Protein AF-A0A6L7GL07-F1 (afdb_monomer)

Sequence (83 aa):
MYTVARLALVVAVAAIIMGVGALVGVEVPLLVAAVFGVLIALPLGLVLFKKLRLRVNSQIAAVDDARRARHDDLQSRLRGTSD

Secondary structure (DSSP, 8-state):
-HHHHHHHHHHHHHHHHHHHHHHTT----HHHHHHHHHHHHHHHHHHHTHHHHHHHHHHHHHHHHHHHHHHHHHHHHHTT---

Mean predicted aligned error: 9.48 Å

pLDDT: mean 82.5, std 9.01, range [46.06, 94.56]

Nearest PDB structures (foldseek):
  1knz-assembly2_C  TM=4.349E-01  e=7.613E+00  Simian rotavirus A/SA11

Organism: NCBI:txid2665643

InterPro domains:
  IPR025323 Protein of unknown function DUF4229 [PF14012] (1-67)

Structure (mmCIF, N/CA/C/O backbone):
data_AF-A0A6L7GL07-F1
#
_entry.id   AF-A0A6L7GL07-F1
#
loop_
_atom_si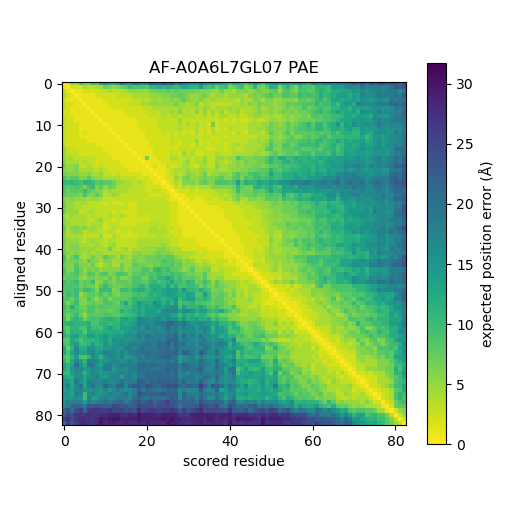te.group_PDB
_atom_site.id
_atom_site.type_symbol
_atom_site.label_atom_id
_atom_site.label_alt_id
_atom_site.label_comp_id
_atom_site.label_asym_id
_atom_site.label_entity_id
_atom_site.label_seq_id
_atom_site.pdbx_PDB_ins_code
_atom_site.Cartn_x
_atom_site.Cartn_y
_atom_site.Cartn_z
_atom_site.occupancy
_atom_site.B_iso_or_equiv
_atom_site.auth_seq_id
_atom_site.auth_comp_id
_atom_site.auth_asym_id
_atom_site.auth_atom_id
_atom_site.pdbx_PDB_model_num
ATOM 1 N N . MET A 1 1 ? -7.651 4.568 8.396 1.00 65.12 1 MET A N 1
ATOM 2 C CA . MET A 1 1 ? -6.206 4.233 8.441 1.00 65.12 1 MET A CA 1
ATOM 3 C C . MET A 1 1 ? -5.780 3.030 7.575 1.00 65.12 1 MET A C 1
ATOM 5 O O . MET A 1 1 ? -4.589 2.864 7.369 1.00 65.12 1 MET A O 1
ATOM 9 N N . TYR A 1 2 ? -6.679 2.216 6.999 1.00 71.19 2 TYR A N 1
ATOM 10 C CA . TYR A 1 2 ? -6.281 1.081 6.134 1.00 71.19 2 TYR A CA 1
ATOM 11 C C . TYR A 1 2 ? -5.984 1.482 4.673 1.00 71.19 2 TYR A C 1
ATOM 13 O O . TYR A 1 2 ? -5.073 0.949 4.046 1.00 71.19 2 TYR A O 1
ATOM 21 N N . THR A 1 3 ? -6.713 2.465 4.137 1.00 79.06 3 THR A N 1
ATOM 22 C CA . THR A 1 3 ? -6.584 2.907 2.738 1.00 79.06 3 THR A CA 1
ATOM 23 C C . THR A 1 3 ? -5.223 3.533 2.437 1.00 79.06 3 THR A C 1
ATOM 25 O O . THR A 1 3 ? -4.637 3.229 1.406 1.00 79.06 3 THR A O 1
ATOM 28 N N . VAL A 1 4 ? -4.683 4.342 3.357 1.00 86.94 4 VAL A N 1
ATOM 29 C CA . VAL A 1 4 ? -3.354 4.964 3.209 1.00 86.94 4 VAL A CA 1
ATOM 30 C C . VAL A 1 4 ? -2.253 3.902 3.179 1.00 86.94 4 VAL A C 1
ATOM 32 O O . VAL A 1 4 ? -1.404 3.932 2.295 1.00 86.94 4 VAL A O 1
ATOM 35 N N . ALA A 1 5 ? -2.308 2.913 4.078 1.00 83.88 5 ALA A N 1
ATOM 36 C CA . ALA A 1 5 ? -1.360 1.798 4.084 1.00 83.88 5 ALA A CA 1
ATOM 37 C C . ALA A 1 5 ? -1.427 0.979 2.784 1.00 83.88 5 ALA A C 1
ATOM 39 O O . ALA A 1 5 ? -0.400 0.580 2.239 1.00 83.88 5 ALA A O 1
ATOM 40 N N . ARG A 1 6 ? -2.637 0.771 2.248 1.00 82.00 6 ARG A N 1
ATOM 41 C CA . ARG A 1 6 ? -2.828 0.104 0.956 1.00 82.00 6 ARG A CA 1
ATOM 42 C C . ARG A 1 6 ? -2.256 0.929 -0.200 1.00 82.00 6 ARG A C 1
ATOM 44 O O . ARG A 1 6 ? -1.613 0.352 -1.068 1.00 82.00 6 ARG A O 1
ATOM 51 N N . LEU A 1 7 ? -2.451 2.246 -0.203 1.00 86.31 7 LEU A N 1
ATOM 52 C CA . LEU A 1 7 ? -1.903 3.128 -1.234 1.00 86.31 7 LEU A CA 1
ATOM 53 C C . LEU A 1 7 ? -0.367 3.128 -1.207 1.00 86.31 7 LEU A C 1
ATOM 55 O O . LEU A 1 7 ? 0.266 2.965 -2.245 1.00 86.31 7 LEU A O 1
ATOM 59 N N . ALA A 1 8 ? 0.227 3.212 -0.014 1.00 88.38 8 ALA A N 1
ATOM 60 C CA . ALA A 1 8 ? 1.673 3.117 0.167 1.00 88.38 8 ALA A CA 1
ATOM 61 C C . ALA A 1 8 ? 2.230 1.771 -0.329 1.00 88.38 8 ALA A C 1
ATOM 63 O O . ALA A 1 8 ? 3.267 1.741 -0.986 1.00 88.38 8 ALA A O 1
ATOM 64 N N . LEU A 1 9 ? 1.517 0.665 -0.076 1.00 85.75 9 LEU A N 1
ATOM 65 C CA . LEU A 1 9 ? 1.900 -0.656 -0.578 1.00 85.75 9 LEU A CA 1
ATOM 66 C C . LEU A 1 9 ? 1.916 -0.705 -2.113 1.00 85.75 9 LEU A C 1
ATOM 68 O O . LEU A 1 9 ? 2.859 -1.241 -2.682 1.00 85.75 9 LEU A O 1
ATOM 72 N N . VAL A 1 10 ? 0.913 -0.127 -2.784 1.00 87.19 10 VAL A N 1
ATOM 73 C CA . VAL A 1 10 ? 0.878 -0.056 -4.258 1.00 87.19 10 VAL A CA 1
ATOM 74 C C . VAL A 1 10 ? 2.096 0.698 -4.790 1.00 87.19 10 VAL A C 1
ATOM 76 O O . VAL A 1 10 ? 2.770 0.204 -5.692 1.00 87.19 10 VAL A O 1
A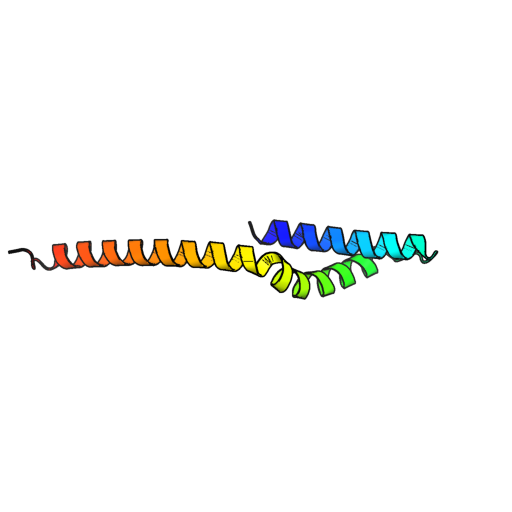TOM 79 N N . VAL A 1 11 ? 2.406 1.860 -4.207 1.00 91.38 11 VAL A N 1
ATOM 80 C CA . VAL A 1 11 ? 3.562 2.679 -4.608 1.00 91.38 11 VAL A CA 1
ATOM 81 C C . VAL A 1 11 ? 4.872 1.918 -4.403 1.00 91.38 11 VAL A C 1
ATOM 83 O O . VAL A 1 11 ? 5.709 1.895 -5.301 1.00 91.38 11 VAL A O 1
ATOM 86 N N . ALA A 1 12 ? 5.033 1.242 -3.262 1.00 92.50 12 ALA A N 1
ATOM 87 C CA . ALA A 1 12 ? 6.219 0.441 -2.975 1.00 92.50 12 ALA A CA 1
ATOM 88 C C . ALA A 1 12 ? 6.392 -0.713 -3.975 1.00 92.50 12 ALA A C 1
ATOM 90 O O . ALA A 1 12 ? 7.485 -0.915 -4.496 1.00 92.50 12 ALA A O 1
ATOM 91 N N . VAL A 1 13 ? 5.317 -1.441 -4.292 1.00 91.00 13 VAL A N 1
ATOM 92 C CA . VAL A 1 13 ? 5.365 -2.534 -5.275 1.00 91.00 13 VAL A CA 1
ATOM 93 C C . VAL A 1 13 ? 5.698 -2.003 -6.671 1.00 91.00 13 VAL A C 1
ATOM 95 O O . VAL A 1 13 ? 6.557 -2.572 -7.339 1.00 91.00 13 VAL A O 1
ATOM 98 N N . ALA A 1 14 ? 5.082 -0.901 -7.107 1.00 89.81 14 ALA A N 1
ATOM 99 C CA . ALA A 1 14 ? 5.387 -0.293 -8.403 1.00 89.81 14 ALA A CA 1
ATOM 100 C C . ALA A 1 14 ? 6.854 0.168 -8.493 1.00 89.81 14 ALA A C 1
ATOM 102 O O . ALA A 1 14 ? 7.513 -0.071 -9.506 1.00 89.81 14 ALA A O 1
ATOM 103 N N . ALA A 1 15 ? 7.391 0.762 -7.421 1.00 91.75 15 ALA A N 1
ATOM 104 C CA . ALA A 1 15 ? 8.799 1.146 -7.339 1.00 91.75 15 ALA A CA 1
ATOM 105 C C . ALA A 1 15 ? 9.738 -0.069 -7.416 1.00 91.75 15 ALA A C 1
ATOM 107 O O . ALA A 1 15 ? 10.745 -0.012 -8.116 1.00 91.75 15 ALA A O 1
ATOM 108 N N . ILE A 1 16 ? 9.388 -1.184 -6.762 1.00 92.75 16 ILE A N 1
ATOM 109 C CA . ILE A 1 16 ? 10.143 -2.443 -6.852 1.00 92.75 16 ILE A CA 1
ATOM 110 C C . ILE A 1 16 ? 10.130 -2.982 -8.285 1.00 92.75 16 ILE A C 1
ATOM 112 O O . ILE A 1 16 ? 11.182 -3.356 -8.791 1.00 92.75 16 ILE A O 1
ATOM 116 N N . ILE A 1 17 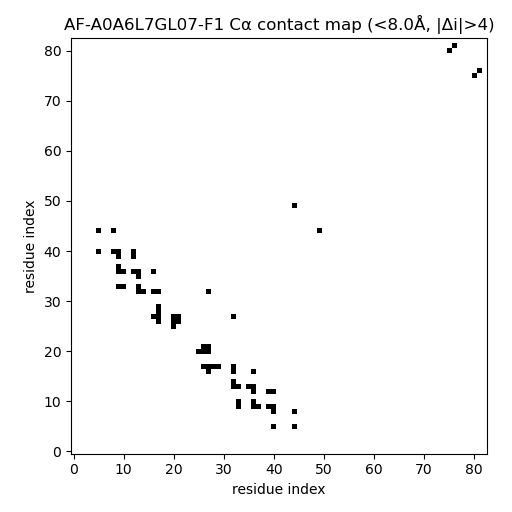? 8.975 -2.991 -8.958 1.00 90.06 17 ILE A N 1
ATOM 117 C CA . ILE A 1 17 ? 8.863 -3.463 -10.347 1.00 90.06 17 ILE A CA 1
ATOM 118 C C . ILE A 1 17 ? 9.778 -2.648 -11.270 1.00 90.06 17 ILE A C 1
ATOM 120 O O . ILE A 1 17 ? 10.551 -3.227 -12.031 1.00 90.06 17 ILE A O 1
ATOM 124 N N . MET A 1 18 ? 9.721 -1.316 -11.181 1.00 90.88 18 MET A N 1
ATOM 125 C CA . MET A 1 18 ? 10.564 -0.442 -12.004 1.00 90.88 18 MET A CA 1
ATOM 126 C C . MET A 1 18 ? 12.050 -0.580 -11.655 1.00 90.88 18 MET A C 1
ATOM 128 O O . MET A 1 18 ? 12.880 -0.663 -12.554 1.00 90.88 18 MET A O 1
ATOM 132 N N . GLY A 1 19 ? 12.389 -0.646 -10.363 1.00 91.31 19 GLY A N 1
ATOM 133 C CA . GLY A 1 19 ? 13.771 -0.783 -9.902 1.00 91.31 19 GLY A CA 1
ATOM 134 C C . GLY A 1 19 ? 14.406 -2.105 -10.329 1.00 91.31 19 GL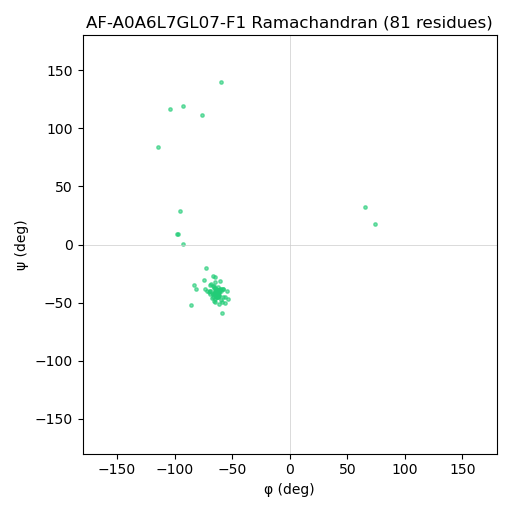Y A C 1
ATOM 135 O O . GLY A 1 19 ? 15.523 -2.111 -10.836 1.00 91.31 19 GLY A O 1
ATOM 136 N N . VAL A 1 20 ? 13.685 -3.222 -10.191 1.00 91.69 20 VAL A N 1
ATOM 137 C CA . VAL A 1 20 ? 14.156 -4.536 -10.656 1.00 91.69 20 VAL A CA 1
ATOM 138 C C . VAL A 1 20 ? 14.292 -4.557 -12.177 1.00 91.69 20 VAL A C 1
ATOM 140 O O . VAL A 1 20 ? 15.299 -5.056 -12.668 1.00 91.69 20 VAL A O 1
ATOM 143 N N . GLY A 1 21 ? 13.338 -3.976 -12.914 1.00 89.69 21 GLY A N 1
ATOM 144 C CA . GLY A 1 21 ? 13.429 -3.826 -14.369 1.00 89.69 21 GLY A CA 1
ATOM 145 C C . GLY A 1 21 ? 14.696 -3.085 -14.795 1.00 89.69 21 GLY A C 1
ATOM 146 O O . GLY A 1 21 ? 15.474 -3.600 -15.596 1.00 89.69 21 GLY A O 1
ATOM 147 N N . ALA A 1 22 ? 14.966 -1.932 -14.180 1.00 89.50 22 ALA A N 1
ATOM 148 C CA . ALA A 1 22 ? 16.159 -1.141 -14.463 1.00 89.50 22 ALA A CA 1
ATOM 149 C C . ALA A 1 22 ? 17.462 -1.914 -14.186 1.00 89.50 22 ALA A C 1
ATOM 151 O O . ALA A 1 22 ? 18.403 -1.830 -14.972 1.00 89.50 22 ALA A O 1
ATOM 152 N N . LEU A 1 23 ? 17.508 -2.718 -13.115 1.00 92.94 23 LEU A N 1
ATOM 153 C CA . LEU A 1 23 ? 18.671 -3.552 -12.785 1.00 92.94 23 LEU A CA 1
ATOM 154 C C . LEU A 1 23 ? 18.959 -4.639 -13.829 1.00 92.94 23 LEU A C 1
ATOM 156 O O . LEU A 1 23 ? 20.111 -5.034 -13.986 1.00 92.94 23 LEU A O 1
ATOM 160 N N . VAL A 1 24 ? 17.938 -5.117 -14.544 1.00 94.19 24 VAL A N 1
ATOM 161 C CA . VAL A 1 24 ? 18.089 -6.119 -15.613 1.00 94.19 24 VAL A CA 1
ATOM 162 C C . VAL A 1 24 ? 18.126 -5.499 -17.016 1.00 94.19 24 VAL A C 1
ATOM 164 O O . VAL A 1 24 ? 18.086 -6.225 -18.006 1.00 94.19 24 VAL A O 1
ATOM 167 N N . GLY A 1 25 ? 18.208 -4.166 -17.116 1.00 91.44 25 GLY A N 1
ATOM 168 C CA . GLY A 1 25 ? 18.244 -3.440 -18.390 1.00 91.44 25 GLY A CA 1
ATOM 169 C C . GLY A 1 25 ? 16.901 -3.378 -19.124 1.00 91.44 25 GLY A C 1
ATOM 170 O O . GLY A 1 25 ? 16.871 -3.115 -2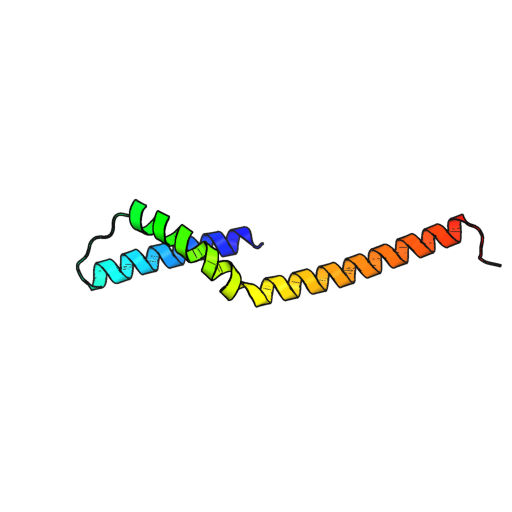0.323 1.00 91.44 25 GLY A O 1
ATOM 171 N N . VAL A 1 26 ? 15.790 -3.633 -18.428 1.00 91.94 26 VAL A N 1
ATOM 172 C CA . VAL A 1 26 ? 14.432 -3.580 -18.980 1.00 91.94 26 VAL A CA 1
ATOM 173 C C . VAL A 1 26 ? 13.735 -2.309 -18.509 1.00 91.94 26 VAL A C 1
ATOM 175 O O . VAL A 1 26 ? 13.444 -2.138 -17.324 1.00 91.94 26 VAL A O 1
ATOM 178 N N . GLU A 1 27 ? 13.392 -1.433 -19.449 1.00 89.25 27 GLU A N 1
ATOM 179 C CA . GLU A 1 27 ? 12.538 -0.285 -19.160 1.00 89.25 27 GLU A CA 1
ATOM 180 C C . GLU A 1 27 ? 11.082 -0.735 -19.025 1.00 89.25 27 GLU A C 1
ATOM 182 O O . GLU A 1 27 ? 10.437 -1.147 -19.990 1.00 89.25 27 GLU A O 1
ATOM 187 N N . VAL A 1 28 ? 10.554 -0.665 -17.803 1.00 89.81 28 VAL A N 1
ATOM 188 C CA . VAL A 1 28 ? 9.146 -0.966 -17.533 1.00 89.81 28 VAL A CA 1
ATOM 189 C C . VAL A 1 28 ? 8.338 0.331 -17.609 1.00 89.81 28 VAL A C 1
ATOM 191 O O . VAL A 1 28 ? 8.572 1.230 -16.797 1.00 89.81 28 VAL A O 1
ATOM 194 N N . PRO A 1 29 ? 7.350 0.449 -18.517 1.00 93.06 29 PRO A N 1
ATOM 195 C CA . PRO A 1 29 ? 6.496 1.628 -18.573 1.00 93.06 29 PRO A CA 1
ATOM 196 C C . PRO A 1 29 ? 5.739 1.833 -17.257 1.00 93.06 29 PRO A C 1
ATOM 198 O O . PRO A 1 29 ? 5.194 0.882 -16.690 1.00 93.06 29 PRO A O 1
ATOM 201 N N . LEU A 1 30 ? 5.623 3.086 -16.809 1.00 90.38 30 LEU A N 1
ATOM 202 C CA . LEU A 1 30 ? 4.969 3.422 -15.538 1.00 90.38 30 LEU A CA 1
ATOM 203 C C . LEU A 1 30 ? 3.543 2.858 -15.440 1.00 90.38 30 LEU A C 1
ATOM 205 O O . LEU A 1 30 ? 3.156 2.345 -14.393 1.00 90.38 30 LEU A O 1
ATOM 209 N N . LEU A 1 31 ? 2.773 2.908 -16.533 1.00 94.50 31 LEU A N 1
ATOM 210 C CA . LEU A 1 31 ? 1.413 2.365 -16.573 1.00 94.50 31 LEU A CA 1
ATOM 211 C C . LEU A 1 31 ? 1.393 0.853 -16.299 1.00 94.50 31 LEU A C 1
ATOM 213 O O . LEU A 1 31 ? 0.546 0.377 -15.547 1.00 94.50 31 LEU A O 1
ATOM 217 N N . VAL A 1 32 ? 2.350 0.108 -16.859 1.00 92.94 32 VAL A N 1
ATOM 218 C CA . VAL A 1 32 ? 2.482 -1.341 -16.648 1.00 92.94 32 VAL A CA 1
ATOM 219 C C . VAL A 1 32 ? 2.824 -1.622 -15.185 1.00 92.94 32 VAL A C 1
ATOM 221 O O . VAL A 1 32 ? 2.144 -2.419 -14.537 1.00 92.94 32 VAL A O 1
ATOM 224 N N . ALA A 1 33 ? 3.813 -0.915 -14.632 1.00 90.56 33 ALA A N 1
ATOM 225 C CA . ALA A 1 33 ? 4.192 -1.045 -13.226 1.00 90.56 33 ALA A CA 1
ATOM 226 C C . ALA A 1 33 ? 3.039 -0.684 -12.272 1.00 90.56 33 ALA A C 1
ATOM 228 O O . ALA A 1 33 ? 2.848 -1.357 -11.262 1.00 90.56 33 ALA A O 1
ATOM 229 N N . ALA A 1 34 ? 2.236 0.331 -12.602 1.00 88.38 34 ALA A N 1
ATOM 230 C CA . ALA A 1 34 ? 1.076 0.732 -11.812 1.00 88.38 34 ALA A CA 1
ATOM 231 C C . ALA A 1 34 ? -0.032 -0.333 -11.827 1.00 88.38 34 ALA A C 1
ATOM 233 O O . ALA A 1 34 ? -0.543 -0.695 -10.767 1.00 88.38 34 ALA A O 1
ATOM 234 N N . VAL A 1 35 ? -0.374 -0.879 -13.001 1.00 94.56 35 VAL A N 1
ATOM 235 C CA . VAL A 1 35 ? -1.393 -1.935 -13.134 1.00 94.56 35 VAL A CA 1
ATOM 236 C C . VAL A 1 35 ? -0.980 -3.183 -12.356 1.00 94.56 35 VAL A C 1
ATOM 238 O O . VAL A 1 35 ? -1.740 -3.657 -11.509 1.00 94.56 35 VAL A O 1
ATOM 241 N N . PHE A 1 36 ? 0.241 -3.682 -12.569 1.00 92.56 36 PHE A N 1
ATOM 242 C CA . PHE A 1 36 ? 0.744 -4.833 -11.817 1.00 92.56 36 PHE A CA 1
ATOM 243 C C . PHE A 1 36 ? 0.895 -4.527 -10.327 1.00 92.56 36 PHE A C 1
ATOM 245 O O . PHE A 1 36 ? 0.552 -5.365 -9.496 1.00 92.56 36 PHE A O 1
ATOM 252 N N . GLY A 1 37 ? 1.325 -3.315 -9.974 1.00 89.88 37 GLY A N 1
ATOM 253 C CA . GLY A 1 37 ? 1.399 -2.852 -8.594 1.00 89.88 37 GLY A CA 1
ATOM 254 C C . GLY A 1 37 ? 0.054 -2.950 -7.878 1.00 89.88 37 GLY A C 1
ATOM 255 O O . GLY A 1 37 ? -0.009 -3.485 -6.773 1.00 89.88 37 GLY A O 1
ATOM 256 N N . VAL A 1 38 ? -1.039 -2.527 -8.520 1.00 91.00 38 VAL A N 1
ATOM 257 C CA . VAL A 1 38 ? -2.399 -2.684 -7.981 1.00 91.00 38 VAL A CA 1
ATOM 258 C C . VAL A 1 38 ? -2.779 -4.160 -7.871 1.00 91.00 38 VAL A C 1
ATOM 260 O O . VAL A 1 38 ? -3.207 -4.593 -6.799 1.00 91.00 38 VAL A O 1
ATOM 263 N N . LEU A 1 39 ? -2.588 -4.944 -8.936 1.00 93.50 39 LEU A N 1
ATOM 264 C CA . LEU A 1 39 ? -2.939 -6.369 -8.959 1.00 93.50 39 LEU A CA 1
ATOM 265 C C . LEU A 1 39 ? -2.226 -7.170 -7.865 1.00 93.50 39 LEU A C 1
ATOM 267 O O . LEU A 1 39 ? -2.839 -8.043 -7.260 1.00 93.50 39 LEU A O 1
ATOM 271 N N . ILE A 1 40 ? -0.963 -6.852 -7.582 1.00 88.31 40 ILE A N 1
ATOM 272 C CA . ILE A 1 40 ? -0.133 -7.512 -6.566 1.00 88.31 40 ILE A CA 1
ATOM 273 C C . ILE A 1 40 ? -0.435 -6.969 -5.160 1.00 88.31 40 ILE A C 1
ATOM 275 O O . ILE A 1 40 ? -0.496 -7.733 -4.194 1.00 88.31 40 ILE A O 1
ATOM 279 N N . ALA A 1 41 ? -0.677 -5.664 -5.012 1.00 85.88 41 ALA A N 1
ATOM 280 C CA . ALA A 1 41 ? -0.989 -5.058 -3.717 1.00 85.88 41 ALA A CA 1
ATOM 281 C C . ALA A 1 41 ? -2.340 -5.518 -3.148 1.00 85.88 41 ALA A C 1
ATOM 283 O O . ALA A 1 41 ? -2.520 -5.528 -1.925 1.00 85.88 41 ALA A O 1
ATOM 284 N N . LEU A 1 42 ? -3.293 -5.911 -4.001 1.00 85.50 42 LEU A N 1
ATOM 285 C CA . LEU A 1 42 ? -4.583 -6.455 -3.572 1.00 85.50 42 LEU A CA 1
ATOM 286 C C . LEU A 1 42 ? -4.435 -7.722 -2.701 1.00 85.50 42 LEU A C 1
ATOM 288 O O . LEU A 1 42 ? -4.886 -7.672 -1.549 1.00 85.50 42 LEU A O 1
ATOM 292 N N . PRO A 1 43 ? -3.799 -8.816 -3.172 1.00 88.06 43 PRO A N 1
ATOM 293 C CA . PRO A 1 43 ? -3.549 -10.001 -2.360 1.00 88.06 43 PRO A CA 1
ATOM 294 C C . PRO A 1 43 ? -2.517 -9.743 -1.254 1.00 88.06 43 PRO A C 1
ATOM 296 O O . PRO A 1 43 ? -2.748 -10.167 -0.120 1.00 88.06 43 PRO A O 1
ATOM 299 N N . LEU A 1 44 ? -1.431 -8.994 -1.510 1.00 84.69 44 LEU A N 1
ATOM 300 C CA . LEU A 1 44 ? -0.424 -8.725 -0.470 1.00 84.69 44 LEU A CA 1
ATOM 301 C C . LEU A 1 44 ? -1.002 -7.956 0.716 1.00 84.69 44 LEU A C 1
ATOM 303 O O . LEU A 1 44 ? -0.665 -8.256 1.860 1.00 84.69 44 LEU A O 1
ATOM 307 N N . GLY A 1 45 ? -1.892 -6.994 0.470 1.00 79.00 45 GLY A N 1
ATOM 308 C CA . GLY A 1 45 ? -2.509 -6.210 1.535 1.00 79.00 45 GLY A CA 1
ATOM 309 C C . GLY A 1 45 ? -3.310 -7.075 2.512 1.00 79.00 45 GLY A C 1
ATOM 310 O O . GLY A 1 45 ? -3.344 -6.783 3.705 1.00 79.00 45 GLY A O 1
ATOM 311 N N . LEU A 1 46 ? -3.906 -8.176 2.042 1.00 78.19 46 LEU A N 1
ATOM 312 C CA . LEU A 1 46 ? -4.633 -9.111 2.905 1.00 78.19 46 LEU A CA 1
ATOM 313 C C . LEU A 1 46 ? -3.697 -9.890 3.835 1.00 78.19 46 LEU A C 1
ATOM 315 O O . LEU A 1 46 ? -4.074 -10.175 4.971 1.00 78.19 46 LEU A O 1
ATOM 319 N N . VAL A 1 47 ? -2.490 -10.214 3.367 1.00 82.50 47 VAL A N 1
ATOM 320 C CA . VAL A 1 47 ? -1.509 -11.016 4.110 1.00 82.50 47 VAL A CA 1
ATOM 321 C C . VAL A 1 47 ? -0.668 -10.135 5.035 1.00 82.50 47 VAL A C 1
ATOM 323 O O . VAL A 1 47 ? -0.621 -10.384 6.240 1.00 82.50 47 VAL A O 1
ATOM 326 N N . LEU A 1 48 ? -0.069 -9.064 4.504 1.00 78.38 48 LEU A N 1
ATOM 327 C CA . LEU A 1 48 ? 0.805 -8.155 5.253 1.00 78.38 48 LEU A CA 1
ATOM 328 C C . LEU A 1 48 ? 0.060 -7.413 6.365 1.00 78.38 48 LEU A C 1
ATOM 330 O O . LEU A 1 48 ? 0.584 -7.251 7.466 1.00 78.38 48 LEU A O 1
ATOM 334 N N . PHE A 1 49 ? -1.187 -7.004 6.119 1.00 79.56 49 PHE A N 1
ATOM 335 C CA . PHE A 1 49 ? -1.969 -6.242 7.097 1.00 79.56 49 PHE A CA 1
ATOM 336 C C . PHE A 1 49 ? -2.923 -7.107 7.930 1.00 79.56 49 PHE A C 1
ATOM 338 O O . PHE A 1 49 ? -3.714 -6.569 8.709 1.00 79.56 49 PHE A O 1
ATOM 345 N N . LYS A 1 50 ? -2.830 -8.443 7.839 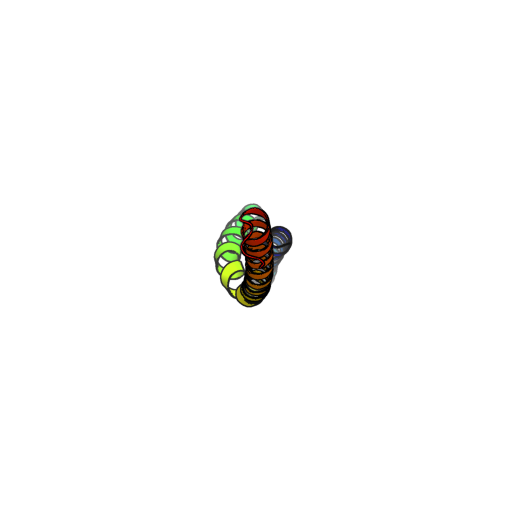1.00 80.12 50 LYS A N 1
ATOM 346 C CA . LYS A 1 50 ? -3.680 -9.380 8.596 1.00 80.12 50 LYS A CA 1
ATOM 347 C C . LYS A 1 50 ? -3.653 -9.101 10.101 1.00 80.12 50 LYS A C 1
ATOM 349 O O . LYS A 1 50 ? -4.706 -9.012 10.729 1.00 80.12 50 LYS A O 1
ATOM 354 N N . LYS A 1 51 ? -2.459 -8.911 10.676 1.00 74.94 51 LYS A N 1
ATOM 355 C CA . LYS A 1 51 ? -2.286 -8.634 12.116 1.00 74.94 51 LYS A CA 1
ATOM 356 C C . LYS A 1 51 ? -2.948 -7.321 12.542 1.00 74.94 51 LYS A C 1
ATOM 358 O O . LYS A 1 51 ? -3.574 -7.273 13.597 1.00 74.94 51 LYS A O 1
ATOM 363 N N . LEU A 1 52 ? -2.843 -6.278 11.715 1.00 72.19 52 LEU A N 1
ATOM 364 C CA . LEU A 1 52 ? -3.458 -4.979 11.993 1.00 72.19 52 LEU A CA 1
ATOM 365 C C . LEU A 1 52 ? -4.988 -5.081 11.966 1.00 72.19 52 LEU A C 1
ATOM 367 O O . LEU A 1 52 ? -5.657 -4.568 12.858 1.00 72.19 52 LEU A O 1
ATOM 371 N N . ARG A 1 53 ? -5.53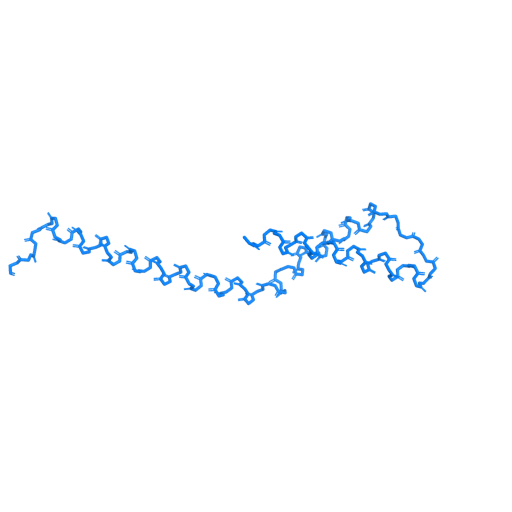2 -5.813 10.989 1.00 77.56 53 ARG A N 1
ATOM 372 C CA . ARG A 1 53 ? -6.974 -6.051 10.857 1.00 77.56 53 ARG A CA 1
ATOM 373 C C . ARG A 1 53 ? -7.548 -6.815 12.050 1.00 77.56 53 ARG A C 1
ATOM 375 O O . ARG A 1 53 ? -8.582 -6.428 12.576 1.00 77.56 53 ARG A O 1
ATOM 382 N N . LEU A 1 54 ? -6.860 -7.867 12.497 1.00 79.94 54 LEU A N 1
ATOM 383 C CA . LEU A 1 54 ? -7.286 -8.663 13.653 1.00 79.94 54 LEU A CA 1
ATOM 384 C C . LEU A 1 54 ? -7.314 -7.832 14.939 1.00 79.94 54 LEU A C 1
ATOM 386 O O . LEU A 1 54 ? -8.292 -7.895 15.674 1.00 79.94 54 LEU A O 1
ATOM 390 N N . ARG A 1 55 ? -6.282 -7.012 15.170 1.00 79.50 55 ARG A N 1
ATOM 391 C CA . ARG A 1 55 ? -6.200 -6.141 16.349 1.00 79.50 55 ARG A CA 1
ATOM 392 C C . ARG A 1 55 ? -7.304 -5.083 16.373 1.00 79.50 55 ARG A C 1
ATOM 394 O O . ARG A 1 55 ? -7.880 -4.825 17.423 1.00 79.50 55 ARG A O 1
ATOM 401 N N . VAL A 1 56 ? -7.595 -4.464 15.229 1.00 78.50 56 VAL A N 1
ATOM 402 C CA . VAL A 1 56 ? -8.672 -3.467 15.136 1.00 78.50 56 VAL A CA 1
ATOM 403 C C . VAL A 1 56 ? -10.033 -4.131 15.347 1.00 78.50 56 VAL A C 1
ATOM 405 O O . VAL A 1 56 ? -10.821 -3.644 16.147 1.00 78.50 56 VAL A O 1
ATOM 408 N N . ASN A 1 57 ? -10.289 -5.279 14.715 1.00 82.19 57 ASN A N 1
ATOM 409 C CA . ASN A 1 57 ? -11.559 -5.989 14.877 1.00 82.19 57 ASN A CA 1
ATOM 410 C C . ASN A 1 57 ? -11.797 -6.451 16.321 1.00 82.19 57 ASN A C 1
ATOM 412 O O . ASN A 1 57 ? -12.915 -6.333 16.811 1.00 82.19 57 ASN A O 1
ATOM 416 N N . SER A 1 58 ? -10.763 -6.934 17.020 1.00 80.19 58 SER A N 1
ATOM 417 C CA . SER A 1 58 ? -10.899 -7.336 18.425 1.00 80.19 58 SER A CA 1
ATOM 418 C C . SER A 1 58 ? -11.196 -6.151 19.346 1.00 80.19 58 SER A C 1
ATOM 420 O O . SER A 1 58 ? -11.954 -6.287 20.299 1.00 80.19 58 SER A O 1
ATOM 422 N N . GLN A 1 59 ? -10.623 -4.978 19.060 1.00 74.31 59 GLN A N 1
ATOM 423 C CA . GLN A 1 59 ? -10.920 -3.757 19.812 1.00 74.31 59 GLN A CA 1
ATOM 424 C C . GLN A 1 59 ? -12.341 -3.257 19.546 1.00 74.31 59 GLN A C 1
ATOM 426 O O . GLN A 1 59 ? -13.020 -2.844 20.479 1.00 74.31 59 GLN A O 1
ATOM 431 N N . ILE A 1 60 ? -12.807 -3.333 18.297 1.00 75.56 60 ILE A N 1
ATOM 432 C CA . ILE A 1 60 ? -14.187 -2.979 17.943 1.00 75.56 60 ILE A CA 1
ATOM 433 C C . ILE A 1 60 ? -15.173 -3.902 18.662 1.00 75.56 60 ILE A C 1
ATOM 435 O O . ILE A 1 60 ? -16.112 -3.400 19.267 1.00 75.56 60 ILE A O 1
ATOM 439 N N . ALA A 1 61 ? -14.925 -5.215 18.677 1.00 79.75 61 ALA A N 1
ATOM 440 C CA . ALA A 1 61 ? -15.784 -6.170 19.378 1.00 79.75 61 ALA A CA 1
ATOM 441 C C . ALA A 1 61 ? -15.908 -5.841 20.877 1.00 79.75 61 ALA A C 1
ATOM 443 O O . ALA A 1 61 ? -17.012 -5.759 21.402 1.00 79.75 61 ALA A O 1
ATOM 444 N N . ALA A 1 62 ? -14.787 -5.537 21.540 1.00 77.25 62 ALA A N 1
ATOM 445 C CA . ALA A 1 62 ? -14.791 -5.152 22.951 1.00 77.25 62 ALA A CA 1
ATOM 446 C C . ALA A 1 62 ? -15.575 -3.850 23.223 1.00 77.25 62 ALA A C 1
ATOM 448 O O . ALA A 1 62 ? -16.237 -3.715 24.253 1.00 77.25 62 ALA A O 1
ATOM 449 N N . VAL A 1 63 ? -15.514 -2.878 22.305 1.00 77.62 63 VAL A N 1
ATOM 450 C CA . VAL A 1 63 ? -16.267 -1.617 22.417 1.00 77.62 63 VAL A CA 1
ATOM 451 C C . VAL A 1 63 ? -17.759 -1.829 22.148 1.00 77.62 63 VAL A C 1
ATOM 453 O O . VAL A 1 63 ? -18.588 -1.226 22.837 1.00 77.62 63 VAL A O 1
ATOM 456 N N . ASP A 1 64 ? -18.107 -2.682 21.186 1.00 77.12 64 ASP A N 1
ATOM 457 C CA . ASP A 1 64 ? -19.492 -3.032 20.869 1.00 77.12 64 ASP A CA 1
ATOM 458 C C . ASP A 1 64 ? -20.166 -3.780 22.023 1.00 77.12 64 ASP A C 1
ATOM 460 O O . ASP A 1 64 ? -21.299 -3.445 22.379 1.00 77.12 64 ASP A O 1
ATOM 464 N N . ASP A 1 65 ? -19.464 -4.712 22.669 1.00 76.12 65 ASP A N 1
ATOM 465 C CA . ASP A 1 65 ? -19.974 -5.426 23.845 1.00 76.12 65 ASP A CA 1
ATOM 466 C C . ASP A 1 65 ? -20.248 -4.458 25.005 1.00 76.12 65 ASP A C 1
ATOM 468 O O . ASP A 1 65 ? -21.327 -4.470 25.602 1.00 76.12 65 ASP A O 1
ATOM 472 N N . ALA A 1 66 ? -19.329 -3.520 25.261 1.00 74.25 66 ALA A N 1
ATOM 473 C CA . ALA A 1 66 ? -19.528 -2.474 26.263 1.00 74.25 66 ALA A CA 1
ATOM 474 C C . ALA A 1 66 ? -20.684 -1.516 25.911 1.00 74.25 66 ALA A C 1
ATOM 476 O O . ALA A 1 66 ? -21.351 -0.979 26.799 1.00 74.25 66 ALA A O 1
ATOM 477 N N . ARG A 1 67 ? -20.932 -1.264 24.619 1.00 78.50 67 ARG A N 1
ATOM 478 C CA . ARG A 1 67 ? -22.056 -0.437 24.157 1.00 78.50 67 ARG A CA 1
ATOM 479 C C . ARG A 1 67 ? -23.395 -1.153 24.335 1.00 78.50 67 ARG A C 1
ATOM 481 O O . ARG A 1 67 ? -24.347 -0.501 24.756 1.00 78.50 67 ARG A O 1
ATOM 488 N N . ARG A 1 68 ? -23.457 -2.457 24.056 1.00 77.88 68 ARG A N 1
ATOM 489 C CA . ARG A 1 68 ? -24.653 -3.292 24.260 1.00 77.88 68 ARG A CA 1
ATOM 490 C C . ARG A 1 68 ? -25.014 -3.406 25.738 1.00 77.88 68 ARG A C 1
ATOM 492 O O . ARG A 1 68 ? -26.146 -3.102 26.090 1.00 77.88 68 ARG A O 1
ATOM 499 N N . ALA A 1 69 ? -24.036 -3.675 26.605 1.00 76.12 69 ALA A N 1
ATOM 500 C CA . ALA A 1 69 ? -24.258 -3.752 28.051 1.00 76.12 69 ALA A CA 1
ATOM 501 C C . ALA A 1 69 ? -24.852 -2.456 28.640 1.00 76.12 69 ALA A C 1
ATOM 503 O O . ALA A 1 69 ? -25.741 -2.502 29.486 1.00 76.12 69 ALA A O 1
ATOM 504 N N . ARG A 1 70 ? -24.412 -1.285 28.156 1.00 74.44 70 ARG A N 1
ATOM 505 C CA . ARG A 1 70 ? -24.994 0.008 28.561 1.00 74.44 70 ARG A CA 1
ATOM 506 C C . ARG A 1 70 ? -26.420 0.214 28.053 1.00 74.44 70 ARG A C 1
ATOM 508 O O . ARG A 1 70 ? -27.207 0.868 28.724 1.00 74.44 70 ARG A O 1
ATOM 515 N N . HIS A 1 71 ? -26.744 -0.296 26.867 1.00 78.62 71 HIS A N 1
ATOM 516 C CA . HIS A 1 71 ? -28.096 -0.200 26.325 1.00 78.62 71 HIS A CA 1
ATOM 517 C C . HIS A 1 71 ? -29.074 -1.075 27.121 1.00 78.62 71 HIS A C 1
ATOM 519 O O . HIS A 1 71 ? -30.155 -0.612 27.476 1.00 78.62 71 HIS A O 1
ATOM 525 N N . ASP A 1 72 ? -28.659 -2.292 27.472 1.00 76.31 72 ASP A N 1
ATOM 526 C CA . ASP A 1 72 ? -29.477 -3.227 28.247 1.00 76.31 72 ASP A CA 1
ATOM 527 C C . ASP A 1 72 ? -29.737 -2.724 29.679 1.00 76.31 72 ASP A C 1
ATOM 529 O O . ASP A 1 72 ? -30.861 -2.839 30.166 1.00 76.31 72 ASP A O 1
ATOM 533 N N . ASP A 1 73 ? -28.751 -2.083 30.322 1.00 76.94 73 ASP A N 1
ATOM 534 C CA . ASP A 1 73 ? -28.921 -1.434 31.637 1.00 76.94 73 ASP A CA 1
ATOM 535 C C . ASP A 1 73 ? -29.897 -0.246 31.588 1.00 76.94 73 ASP A C 1
ATOM 537 O O . ASP A 1 73 ? -30.748 -0.074 32.458 1.00 76.94 73 ASP A O 1
ATOM 541 N N . LEU A 1 74 ? -29.843 0.575 30.537 1.00 75.81 74 LEU A N 1
ATOM 542 C CA . LEU A 1 74 ? -30.807 1.667 30.368 1.00 75.81 74 LEU A CA 1
ATOM 543 C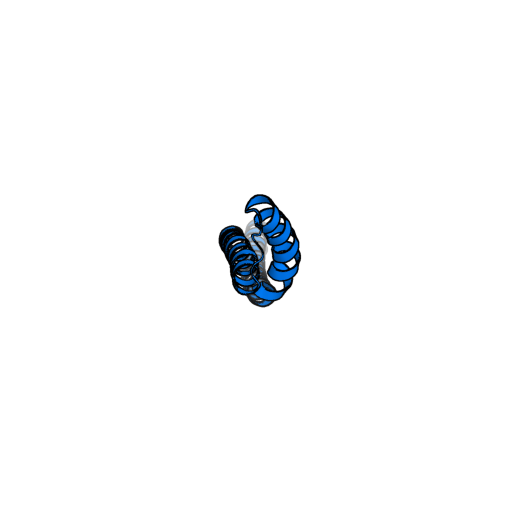 C . LEU A 1 74 ? -32.222 1.131 30.114 1.00 75.81 74 LEU A C 1
ATOM 545 O O . LEU A 1 74 ? -33.203 1.692 30.604 1.00 75.81 74 LEU A O 1
ATOM 549 N N . GLN A 1 75 ? -32.338 0.023 29.383 1.00 77.81 75 GLN A N 1
ATOM 550 C CA . GLN A 1 75 ? -33.618 -0.594 29.062 1.00 77.81 75 GLN A CA 1
ATOM 551 C C . GLN A 1 75 ? -34.234 -1.339 30.258 1.00 77.81 75 GLN A C 1
ATOM 553 O O . GLN A 1 75 ? -35.460 -1.361 30.383 1.00 77.81 75 GLN A O 1
ATOM 558 N N . SER A 1 76 ? -33.420 -1.894 31.163 1.00 75.50 76 SER A N 1
ATOM 559 C CA . SER A 1 76 ? -33.890 -2.463 32.435 1.00 75.50 76 SER A CA 1
ATOM 560 C C . SER A 1 76 ? -34.375 -1.370 33.394 1.00 75.50 76 SER A C 1
ATOM 562 O O . SER A 1 76 ? -35.449 -1.505 33.983 1.00 75.50 76 SER A O 1
ATOM 564 N N . ARG A 1 77 ? -33.661 -0.237 33.461 1.00 74.25 77 ARG A N 1
ATOM 565 C CA . ARG A 1 77 ? -34.054 0.945 34.250 1.00 74.25 77 ARG A CA 1
ATOM 566 C C . ARG A 1 77 ? -35.370 1.558 33.772 1.00 74.25 77 ARG A C 1
ATOM 568 O O . ARG A 1 77 ? -36.199 1.934 34.592 1.00 74.25 77 ARG A O 1
ATOM 575 N N . LEU A 1 78 ? -35.602 1.616 32.459 1.00 76.56 78 LEU A N 1
ATOM 576 C CA . LEU A 1 78 ? -36.862 2.116 31.888 1.00 76.56 78 LEU A CA 1
ATOM 577 C C . LEU A 1 78 ? -38.048 1.154 32.079 1.00 76.56 78 LEU A C 1
ATOM 579 O O . LEU A 1 78 ? -39.194 1.586 31.990 1.00 76.56 78 LEU A O 1
ATOM 583 N N . ARG A 1 79 ? -37.795 -0.136 32.341 1.00 80.12 79 ARG A N 1
ATOM 584 C CA . ARG A 1 79 ? -38.832 -1.150 32.611 1.00 80.12 79 ARG A CA 1
ATOM 585 C C . ARG A 1 79 ? -39.147 -1.335 34.099 1.00 80.12 79 ARG A C 1
ATOM 587 O O . ARG A 1 79 ? -40.013 -2.141 34.420 1.00 80.12 79 ARG A O 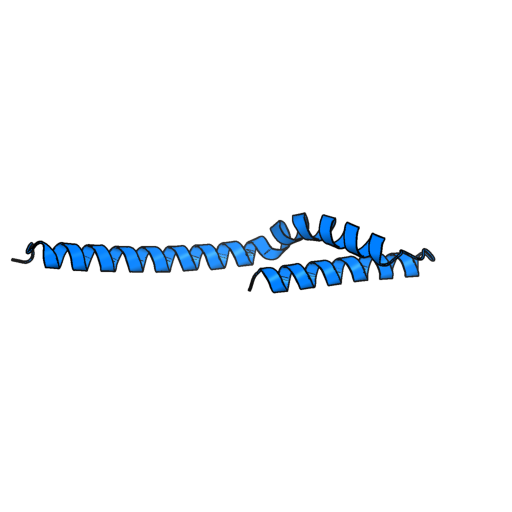1
ATOM 594 N N . GLY A 1 80 ? -38.495 -0.584 34.990 1.00 67.44 80 GLY A N 1
ATOM 595 C CA . GLY A 1 80 ? -38.851 -0.537 36.411 1.00 67.44 80 GLY A CA 1
ATOM 596 C C . GLY A 1 80 ? -38.636 -1.852 37.166 1.00 67.44 80 GLY A C 1
ATOM 597 O O . GLY A 1 80 ? -39.400 -2.156 38.070 1.00 67.44 80 GLY A O 1
ATOM 598 N N . THR A 1 81 ? -37.630 -2.655 36.800 1.00 60.06 81 THR A N 1
ATOM 599 C CA . THR A 1 81 ? -37.303 -3.926 37.493 1.00 60.06 81 THR A CA 1
ATOM 600 C C . THR A 1 81 ? -36.202 -3.759 38.550 1.00 60.06 81 THR A C 1
ATOM 602 O O . THR A 1 81 ? -35.429 -4.675 38.800 1.00 60.06 81 THR A O 1
ATOM 605 N N . SER A 1 82 ? -36.084 -2.581 39.154 1.00 58.47 82 SER A N 1
ATOM 606 C CA . SER A 1 82 ? -35.228 -2.372 40.324 1.00 58.47 82 SER A CA 1
ATOM 607 C C . SER A 1 82 ? -36.110 -2.025 41.514 1.00 58.47 82 SER A C 1
ATOM 609 O O . SER A 1 82 ? -36.323 -0.845 41.784 1.00 58.47 82 SER A O 1
ATOM 611 N N . ASP A 1 83 ? -36.619 -3.083 42.141 1.00 46.06 83 ASP A N 1
ATOM 612 C CA . ASP A 1 83 ? -37.015 -3.165 43.550 1.00 46.06 83 ASP A CA 1
ATOM 613 C C . ASP A 1 83 ? -36.320 -4.402 44.141 1.00 46.06 83 ASP A C 1
ATOM 615 O O . ASP A 1 83 ? -36.289 -5.443 43.436 1.00 46.06 83 ASP A O 1
#

Radius of gyration: 23.56 Å; Cα contacts (8 Å, |Δi|>4): 36; chains: 1; bounding box: 58×16×63 Å

Solvent-accessible surface area (backbone atoms only — not comparable to full-atom values): 4601 Å² total; per-residue (Å²): 123,65,66,62,56,49,52,52,43,23,52,52,43,21,51,49,50,38,51,54,26,54,76,72,74,38,88,58,55,66,68,58,30,47,54,51,12,47,65,52,34,56,62,46,48,58,62,76,42,40,68,59,52,52,55,50,51,55,53,49,51,57,50,50,52,56,51,49,56,54,50,53,54,53,53,43,62,75,67,66,76,84,126

Foldseek 3Di:
DLVVVLVVQLVVQLCVVQVVCVVVVHHDDSVNSNVVSNVVSVVVSCVVCVVVVVVVVVVVVVVVVVVVVVVVVVVCVVVPPDD